Protein AF-A0A1F3E6B0-F1 (afdb_monomer_lite)

Structure (mmCIF, N/CA/C/O backbone):
data_AF-A0A1F3E6B0-F1
#
_entry.id   AF-A0A1F3E6B0-F1
#
loop_
_atom_site.group_PDB
_atom_site.id
_atom_site.type_symbol
_atom_site.label_atom_id
_atom_site.label_alt_id
_atom_site.label_comp_id
_atom_site.label_asym_id
_atom_site.label_entity_id
_atom_site.label_seq_id
_atom_site.pdbx_PDB_ins_code
_atom_site.Cartn_x
_atom_site.Cartn_y
_atom_site.Cartn_z
_atom_site.occupancy
_atom_site.B_iso_or_equiv
_atom_site.auth_seq_id
_atom_site.auth_comp_id
_atom_site.auth_asym_id
_atom_site.auth_atom_id
_atom_site.pdbx_PDB_model_num
ATOM 1 N N . MET A 1 1 ? 2.029 -9.857 -11.560 1.00 75.88 1 MET A N 1
ATOM 2 C CA . MET A 1 1 ? 2.396 -8.815 -10.579 1.00 75.88 1 MET A CA 1
ATOM 3 C C . MET A 1 1 ? 2.034 -7.486 -11.209 1.00 75.88 1 MET A C 1
ATOM 5 O O . MET A 1 1 ? 2.328 -7.369 -12.393 1.00 75.88 1 MET A O 1
ATOM 9 N N . PRO A 1 2 ? 1.364 -6.561 -10.502 1.00 86.12 2 PRO A N 1
ATOM 10 C CA . PRO A 1 2 ? 0.940 -5.312 -11.115 1.00 86.12 2 PRO A CA 1
ATOM 11 C C . PRO A 1 2 ? 2.119 -4.541 -11.714 1.00 86.12 2 PRO A C 1
ATOM 13 O O . PRO A 1 2 ? 3.220 -4.577 -11.165 1.00 86.12 2 PRO A O 1
ATOM 16 N N . THR A 1 3 ? 1.930 -3.857 -12.829 1.00 89.69 3 THR A N 1
ATOM 17 C CA . THR A 1 3 ? 2.936 -2.926 -13.349 1.00 89.69 3 THR A CA 1
ATOM 18 C C . THR A 1 3 ? 2.894 -1.616 -12.567 1.00 89.69 3 THR A C 1
ATOM 20 O O . THR A 1 3 ? 1.930 -1.315 -11.857 1.00 89.69 3 THR A O 1
ATOM 23 N N . LYS A 1 4 ? 3.941 -0.802 -12.692 1.00 90.50 4 LYS A N 1
ATOM 24 C CA . LYS A 1 4 ? 3.940 0.560 -12.159 1.00 90.50 4 LYS A CA 1
ATOM 25 C C . LYS A 1 4 ? 2.760 1.366 -12.718 1.00 90.50 4 LYS A C 1
ATOM 27 O O . LYS A 1 4 ? 2.143 2.101 -11.956 1.00 90.50 4 LYS A O 1
ATOM 32 N N . ASP A 1 5 ? 2.415 1.200 -13.994 1.00 92.62 5 ASP A N 1
ATOM 33 C CA . ASP A 1 5 ? 1.271 1.895 -14.595 1.00 92.62 5 ASP A CA 1
ATOM 34 C C . ASP A 1 5 ? -0.071 1.432 -13.995 1.00 92.62 5 ASP A C 1
ATOM 36 O O . ASP A 1 5 ? -0.940 2.258 -13.726 1.00 92.62 5 ASP A O 1
ATOM 40 N N . GLU A 1 6 ? -0.235 0.136 -13.702 1.00 92.81 6 GLU A N 1
ATOM 41 C CA . GLU A 1 6 ? -1.421 -0.379 -12.997 1.00 92.81 6 GLU A CA 1
ATOM 42 C C . GLU A 1 6 ? -1.513 0.157 -11.558 1.00 92.81 6 GLU A C 1
ATOM 44 O O . GLU A 1 6 ? -2.603 0.493 -11.085 1.00 92.81 6 GLU A O 1
ATOM 49 N N . TRP A 1 7 ? -0.377 0.289 -10.863 1.00 93.19 7 TRP A N 1
ATOM 50 C CA . TRP A 1 7 ? -0.330 0.925 -9.545 1.00 93.19 7 TRP A CA 1
ATOM 51 C C . TRP A 1 7 ? -0.653 2.416 -9.605 1.00 93.19 7 TRP A C 1
ATOM 53 O O . TRP A 1 7 ? -1.442 2.900 -8.793 1.00 93.19 7 TRP A O 1
ATOM 63 N N . ASP A 1 8 ? -0.078 3.146 -10.558 1.00 94.69 8 ASP A N 1
ATOM 64 C CA . ASP A 1 8 ? -0.341 4.572 -10.742 1.00 94.69 8 ASP A CA 1
ATOM 65 C C . ASP A 1 8 ? -1.822 4.817 -11.068 1.00 94.69 8 ASP A C 1
ATOM 67 O O . ASP A 1 8 ? -2.431 5.739 -10.520 1.00 94.69 8 ASP A O 1
ATOM 71 N N . GLU A 1 9 ? -2.432 3.951 -11.880 1.00 96.06 9 GLU A N 1
ATOM 72 C CA . GLU A 1 9 ? -3.861 3.999 -12.178 1.00 96.06 9 GLU A CA 1
ATOM 73 C C . GLU A 1 9 ? -4.718 3.729 -10.935 1.00 96.06 9 GLU A C 1
ATOM 75 O O . GLU A 1 9 ? -5.642 4.493 -10.643 1.00 96.06 9 GLU A O 1
ATOM 80 N N . LEU A 1 10 ? -4.387 2.707 -10.139 1.00 95.19 10 LEU A N 1
ATOM 81 C CA . LEU A 1 10 ? -5.077 2.437 -8.875 1.00 95.19 10 LEU A CA 1
ATOM 82 C C . LEU A 1 10 ? -4.985 3.633 -7.913 1.00 95.19 10 LEU A C 1
ATOM 84 O O . LEU A 1 10 ? -5.984 4.036 -7.315 1.00 95.19 10 LEU A O 1
ATOM 88 N N . ILE A 1 11 ? -3.797 4.230 -7.784 1.00 96.25 11 ILE A N 1
ATOM 89 C CA . ILE A 1 11 ? -3.558 5.419 -6.957 1.00 96.25 11 ILE A CA 1
ATOM 90 C C . ILE A 1 11 ? -4.392 6.600 -7.466 1.00 96.25 11 ILE A C 1
ATOM 92 O O . ILE A 1 11 ? -4.970 7.341 -6.664 1.00 96.25 11 ILE A O 1
ATOM 96 N N . ARG A 1 12 ? -4.486 6.777 -8.787 1.00 96.94 12 ARG A N 1
ATOM 97 C CA . ARG A 1 12 ? -5.298 7.824 -9.416 1.00 96.94 12 ARG A CA 1
ATOM 98 C C . ARG A 1 12 ? -6.785 7.620 -9.131 1.00 96.94 12 ARG A C 1
ATOM 100 O O . ARG A 1 12 ? -7.443 8.567 -8.702 1.00 96.94 12 ARG A O 1
ATOM 107 N N . ILE A 1 13 ? -7.298 6.398 -9.289 1.00 96.50 13 ILE A N 1
ATOM 108 C CA . ILE A 1 13 ? -8.682 6.026 -8.944 1.00 96.50 13 ILE A CA 1
ATOM 109 C C . ILE A 1 13 ? -8.955 6.279 -7.453 1.00 96.50 13 ILE A C 1
ATOM 111 O O . ILE A 1 13 ? -10.014 6.787 -7.083 1.00 96.50 13 ILE A O 1
ATOM 115 N N . ALA A 1 14 ? -7.974 6.016 -6.588 1.00 96.62 14 ALA A N 1
ATOM 116 C CA . ALA A 1 14 ? -8.062 6.295 -5.159 1.00 96.62 14 ALA A CA 1
ATOM 117 C C . ALA A 1 14 ? -8.007 7.803 -4.814 1.00 96.62 14 ALA A C 1
ATOM 119 O O . ALA A 1 14 ? -8.247 8.191 -3.668 1.00 96.62 14 ALA A O 1
ATOM 120 N N . GLY A 1 15 ? -7.781 8.692 -5.783 1.00 97.19 15 GLY A N 1
ATOM 121 C CA . GLY A 1 15 ? -7.760 10.145 -5.581 1.00 97.19 15 GLY A CA 1
ATOM 122 C C . GLY A 1 15 ? -6.375 10.727 -5.298 1.00 97.19 15 GLY A C 1
ATOM 123 O O . GLY A 1 15 ? -6.281 11.827 -4.759 1.00 97.19 15 GLY A O 1
ATOM 124 N N . GLY A 1 16 ? -5.310 10.012 -5.666 1.00 97.81 16 GLY A N 1
ATOM 125 C CA . GLY A 1 16 ? -3.927 10.470 -5.565 1.00 97.81 16 GLY A CA 1
ATOM 126 C C . GLY A 1 16 ? -3.214 10.018 -4.290 1.00 97.81 16 GLY A C 1
ATOM 127 O O . GLY A 1 16 ? -3.834 9.632 -3.298 1.00 97.81 16 GLY A O 1
ATOM 128 N N . LYS A 1 17 ? -1.874 10.073 -4.319 1.00 97.62 17 LYS A N 1
ATOM 129 C CA . LYS A 1 17 ? -1.003 9.475 -3.289 1.00 97.62 17 LYS A CA 1
ATOM 130 C C . LYS A 1 17 ? -1.368 9.892 -1.864 1.00 97.62 17 LYS A C 1
ATOM 132 O O . LYS A 1 17 ? -1.459 9.018 -1.013 1.00 97.62 17 LYS A O 1
ATOM 137 N N . SER A 1 18 ? -1.664 11.175 -1.630 1.00 98.12 18 SER A N 1
ATOM 138 C CA . SER A 1 18 ? -1.921 11.746 -0.295 1.00 98.12 18 SER A CA 1
ATOM 139 C C . SER A 1 18 ? -3.098 11.125 0.464 1.00 98.12 18 SER A C 1
ATOM 141 O O . SER A 1 18 ? -3.134 11.205 1.692 1.00 98.12 18 SER A O 1
ATOM 143 N N . VAL A 1 19 ? -4.051 10.509 -0.241 1.00 98.12 19 VAL A N 1
ATOM 144 C CA . VAL A 1 19 ? -5.255 9.896 0.348 1.00 98.12 19 VAL A CA 1
ATOM 145 C C . VAL A 1 19 ? -5.418 8.420 -0.003 1.00 98.12 19 VAL A C 1
ATOM 147 O O . VAL A 1 19 ? -6.184 7.711 0.655 1.00 98.12 19 VAL A O 1
ATOM 150 N N . ALA A 1 20 ? -4.716 7.947 -1.035 1.00 97.88 20 ALA A N 1
ATOM 151 C CA . ALA A 1 20 ? -4.888 6.607 -1.573 1.00 97.88 20 ALA A CA 1
ATOM 152 C C . ALA A 1 20 ? -4.603 5.509 -0.539 1.00 97.88 20 ALA A C 1
ATOM 154 O O . ALA A 1 20 ? -5.321 4.514 -0.496 1.00 97.88 20 ALA A O 1
ATOM 155 N N . GLY A 1 21 ? -3.630 5.708 0.352 1.00 97.31 21 GLY A N 1
ATOM 156 C CA . GLY A 1 21 ? -3.275 4.729 1.381 1.00 97.31 21 GLY A CA 1
ATOM 157 C C . GLY A 1 21 ? -4.442 4.472 2.329 1.00 97.31 21 GLY A C 1
ATOM 158 O O . GLY A 1 21 ? -4.759 3.328 2.629 1.00 97.31 21 GLY A O 1
ATOM 159 N N . GLY A 1 22 ? -5.157 5.523 2.729 1.00 97.94 22 GLY A N 1
ATOM 160 C CA . GLY A 1 22 ? -6.390 5.394 3.507 1.00 97.94 22 GLY A CA 1
ATOM 161 C C . GLY A 1 22 ? -7.504 4.662 2.747 1.00 97.94 22 GLY A C 1
ATOM 162 O O . GLY A 1 22 ? -8.161 3.768 3.279 1.00 97.94 22 GLY A O 1
ATOM 163 N N . LYS A 1 23 ? -7.702 4.983 1.466 1.00 98.00 23 LYS A N 1
ATOM 164 C CA . LYS A 1 23 ? -8.771 4.362 0.667 1.00 98.00 23 LYS A CA 1
ATOM 165 C C . LYS A 1 23 ? -8.534 2.899 0.319 1.00 98.00 23 LYS A C 1
ATOM 167 O O . LYS A 1 23 ? -9.506 2.176 0.124 1.00 98.00 23 LYS A O 1
ATOM 172 N N . LEU A 1 24 ? -7.278 2.468 0.258 1.00 96.94 24 LEU A N 1
ATOM 173 C CA . LEU A 1 24 ? -6.920 1.075 0.006 1.00 96.94 24 LEU A CA 1
ATOM 174 C C . LEU A 1 24 ? -7.003 0.204 1.263 1.00 96.94 24 LEU A C 1
ATOM 176 O O . LEU A 1 24 ? -7.288 -0.984 1.141 1.00 96.94 24 LEU A O 1
ATOM 180 N N . LYS A 1 25 ? -6.731 0.761 2.450 1.00 97.38 25 LYS A N 1
ATOM 181 C CA . LYS A 1 25 ? -6.621 -0.004 3.703 1.00 97.38 25 LYS A CA 1
ATOM 182 C C . LYS A 1 25 ? -7.905 -0.710 4.109 1.00 97.38 25 LYS A C 1
ATOM 184 O O . LYS A 1 25 ? -8.988 -0.137 4.021 1.00 97.38 25 LYS A O 1
ATOM 189 N N . GLU A 1 26 ? -7.739 -1.921 4.639 1.00 97.19 26 GLU A N 1
ATOM 190 C CA . GLU A 1 26 ? -8.708 -2.590 5.502 1.00 97.19 26 GLU A CA 1
ATOM 191 C C . GLU A 1 26 ? -9.166 -1.625 6.605 1.00 97.19 26 GLU A C 1
ATOM 193 O O . GLU A 1 26 ? -8.362 -0.930 7.233 1.00 97.19 26 GLU A O 1
ATOM 198 N N . THR A 1 27 ? -10.476 -1.578 6.830 1.00 97.00 27 THR A N 1
ATOM 199 C CA . THR A 1 27 ? -11.094 -0.799 7.904 1.00 97.00 27 THR A CA 1
ATOM 200 C C . THR A 1 27 ? -10.948 -1.493 9.256 1.00 97.00 27 THR A C 1
ATOM 202 O O . THR A 1 27 ? -10.986 -2.717 9.336 1.00 97.00 27 THR A O 1
ATOM 205 N N . GLY A 1 28 ? -10.897 -0.719 10.341 1.00 97.19 28 GLY A N 1
ATOM 206 C CA . GLY A 1 28 ? -10.720 -1.261 11.692 1.00 97.19 28 GLY A CA 1
ATOM 207 C C . GLY A 1 28 ? -9.251 -1.531 12.018 1.00 97.19 28 GLY A C 1
ATOM 208 O O . GLY A 1 28 ? -8.363 -0.997 11.365 1.00 97.19 28 GLY A O 1
ATOM 209 N N . THR A 1 29 ? -8.977 -2.309 13.061 1.00 97.38 29 THR A N 1
ATOM 210 C CA . THR A 1 29 ? -7.608 -2.514 13.576 1.00 97.38 29 THR A CA 1
ATOM 211 C C . THR A 1 29 ? -7.267 -3.990 13.769 1.00 97.38 29 THR A C 1
ATOM 213 O O . THR A 1 29 ? -6.504 -4.342 14.663 1.00 97.38 29 THR A O 1
ATOM 216 N N . THR A 1 30 ? -7.862 -4.874 12.964 1.00 96.06 30 THR A N 1
ATOM 217 C CA . THR A 1 30 ? -7.564 -6.313 13.026 1.00 96.06 30 THR A CA 1
ATOM 218 C C . THR A 1 30 ? -6.148 -6.588 12.531 1.00 96.06 30 THR A C 1
ATOM 220 O O . THR A 1 30 ? -5.377 -7.232 13.236 1.00 96.06 30 THR A O 1
ATOM 223 N N . HIS A 1 31 ? -5.785 -6.050 11.361 1.00 96.00 31 HIS A N 1
ATOM 224 C CA . HIS A 1 31 ? -4.437 -6.188 10.796 1.00 96.00 31 HIS A CA 1
ATOM 225 C C . HIS A 1 31 ? -3.656 -4.874 10.748 1.00 96.00 31 HIS A C 1
ATOM 227 O O . HIS A 1 31 ? -2.552 -4.840 10.216 1.00 96.00 31 HIS A O 1
ATOM 233 N N . TRP A 1 32 ? -4.215 -3.791 11.283 1.00 97.81 32 TRP A N 1
ATOM 234 C CA . TRP A 1 32 ? -3.550 -2.498 11.415 1.00 97.81 32 TRP A CA 1
ATOM 235 C C . TRP A 1 32 ? -3.556 -2.063 12.869 1.00 97.81 32 TRP A C 1
ATOM 237 O O . TRP A 1 32 ? -4.566 -2.170 13.557 1.00 97.81 32 TRP A O 1
ATOM 247 N N . ASN A 1 33 ? -2.456 -1.484 13.321 1.00 98.44 33 ASN A N 1
ATOM 248 C CA . ASN A 1 33 ? -2.415 -0.817 14.607 1.00 98.44 33 ASN A CA 1
ATOM 249 C C . ASN A 1 33 ? -3.228 0.481 14.546 1.00 98.44 33 ASN A 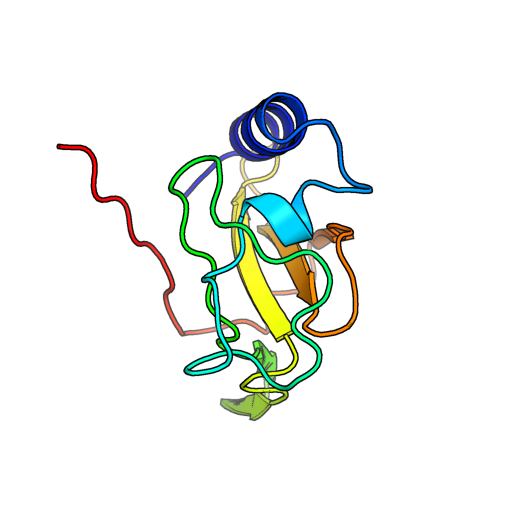C 1
ATOM 251 O O . ASN A 1 33 ? -3.307 1.151 13.510 1.00 98.44 33 ASN A O 1
ATOM 255 N N . ALA A 1 34 ? -3.783 0.880 15.690 1.00 97.56 34 ALA A N 1
ATOM 256 C CA . ALA A 1 34 ? -4.318 2.226 15.845 1.00 97.56 34 ALA A CA 1
ATOM 257 C C . ALA A 1 34 ? -3.203 3.263 15.575 1.00 97.56 34 ALA A C 1
ATOM 259 O O . ALA A 1 34 ? -2.066 3.047 16.001 1.00 97.56 34 ALA A O 1
ATOM 260 N N . PRO A 1 35 ? -3.491 4.374 14.872 1.00 97.75 35 PRO A N 1
ATOM 261 C CA . PRO A 1 35 ? -4.837 4.887 14.589 1.00 97.75 35 PRO A CA 1
ATOM 262 C C . PRO A 1 35 ? -5.503 4.360 13.305 1.00 97.75 35 PRO A C 1
ATOM 264 O O . PRO A 1 35 ? -6.651 4.709 13.059 1.00 97.75 35 PRO A O 1
ATOM 267 N N . ASN A 1 36 ? -4.811 3.570 12.478 1.00 98.06 36 ASN A N 1
ATOM 268 C CA . ASN A 1 36 ? -5.238 3.224 11.117 1.00 98.06 36 ASN A CA 1
ATOM 269 C C . ASN A 1 36 ? -5.755 4.443 10.307 1.00 98.06 36 ASN A C 1
ATOM 271 O O . ASN A 1 36 ? -6.857 4.448 9.752 1.00 98.06 36 ASN A O 1
ATOM 275 N N . THR A 1 37 ? -4.955 5.515 10.276 1.00 98.50 37 THR A N 1
ATOM 276 C CA . THR A 1 37 ? -5.333 6.841 9.765 1.00 98.50 37 THR A CA 1
ATOM 277 C C . THR A 1 37 ? -5.939 6.766 8.365 1.00 98.50 37 THR A C 1
ATOM 279 O O . THR A 1 37 ? -5.314 6.257 7.430 1.00 98.50 37 THR A O 1
ATOM 282 N N . GLY A 1 38 ? -7.150 7.316 8.232 1.00 97.75 38 GLY A N 1
ATOM 283 C CA . GLY A 1 38 ? -7.853 7.488 6.959 1.00 97.75 38 GLY A CA 1
ATOM 284 C C . GLY A 1 38 ? -8.370 6.205 6.310 1.00 97.75 38 GLY A C 1
ATOM 285 O O . GLY A 1 38 ? -8.789 6.262 5.154 1.00 97.75 38 GLY A O 1
ATOM 286 N N . ALA A 1 39 ? -8.333 5.064 7.006 1.00 98.12 39 ALA A N 1
ATOM 287 C CA . ALA A 1 39 ? -8.780 3.792 6.455 1.00 98.12 39 ALA A CA 1
ATOM 288 C C . ALA A 1 39 ? -10.278 3.789 6.129 1.00 98.12 39 ALA A C 1
ATOM 290 O O . ALA A 1 39 ? -11.115 4.009 7.003 1.00 98.12 39 ALA A O 1
ATOM 291 N N . THR A 1 40 ? -10.615 3.520 4.867 1.00 98.06 40 THR A N 1
ATOM 292 C CA . THR A 1 40 ? -12.015 3.457 4.403 1.00 98.06 40 THR A CA 1
ATOM 293 C C . THR A 1 40 ? -12.327 2.257 3.518 1.00 98.06 40 THR A C 1
ATOM 295 O O . THR A 1 40 ? -13.502 1.966 3.323 1.00 98.06 40 THR A O 1
ATOM 298 N N . ASN A 1 41 ? -11.317 1.582 2.958 1.00 96.06 41 ASN A N 1
ATOM 299 C CA . ASN A 1 41 ? -11.480 0.541 1.936 1.00 96.06 41 ASN A CA 1
ATOM 300 C C . ASN A 1 41 ? -12.463 0.910 0.801 1.00 96.06 41 ASN A C 1
ATOM 302 O O . ASN A 1 41 ? -13.158 0.057 0.249 1.00 96.06 41 ASN A O 1
ATOM 306 N N . SER A 1 42 ? -12.576 2.195 0.464 1.00 96.62 42 SER A N 1
ATOM 307 C CA . SER A 1 42 ? -13.668 2.719 -0.370 1.00 96.62 42 SER A CA 1
ATOM 308 C C . SER A 1 42 ? -13.616 2.272 -1.834 1.00 96.62 42 SER A C 1
ATOM 310 O O . SER A 1 42 ? -14.583 2.476 -2.563 1.00 96.62 42 SER A O 1
ATOM 312 N N . ILE A 1 43 ? -12.515 1.646 -2.259 1.00 91.69 43 ILE A N 1
ATOM 313 C CA . ILE A 1 43 ? -12.342 1.088 -3.609 1.00 91.69 43 ILE A CA 1
ATOM 314 C C . ILE A 1 43 ? -12.154 -0.439 -3.619 1.00 91.69 43 ILE A C 1
ATOM 316 O O . ILE A 1 43 ? -11.799 -1.007 -4.646 1.00 91.69 43 ILE A O 1
ATOM 320 N N . GLY A 1 44 ? -12.392 -1.112 -2.485 1.00 90.88 44 GLY A N 1
ATOM 321 C CA . GLY A 1 44 ? -12.483 -2.576 -2.398 1.00 90.88 44 GLY A CA 1
ATOM 322 C C . GLY A 1 44 ? -11.161 -3.354 -2.416 1.00 90.88 44 GLY A C 1
ATOM 323 O O . GLY A 1 44 ? -11.192 -4.581 -2.455 1.00 90.88 44 GLY A O 1
ATOM 324 N N . PHE A 1 45 ? -10.004 -2.686 -2.364 1.00 93.38 45 PHE A N 1
ATOM 325 C CA . PHE A 1 45 ? -8.692 -3.347 -2.421 1.00 93.38 45 PHE A CA 1
ATOM 326 C C . PHE A 1 45 ? -8.368 -4.173 -1.162 1.00 93.38 45 PHE A C 1
ATOM 328 O O . PHE A 1 45 ? -7.885 -5.296 -1.261 1.00 93.38 45 PHE A O 1
ATOM 335 N N . THR A 1 46 ? -8.695 -3.657 0.026 1.00 95.25 46 THR A N 1
ATOM 336 C CA . THR A 1 46 ? -8.464 -4.304 1.332 1.00 95.25 46 THR A CA 1
ATOM 337 C C . THR A 1 46 ? -6.982 -4.564 1.650 1.00 95.25 46 THR A C 1
ATOM 339 O O . THR A 1 46 ? -6.559 -5.692 1.892 1.00 95.25 46 THR A O 1
ATOM 342 N N . ALA A 1 47 ? -6.176 -3.501 1.678 1.00 94.38 47 ALA A N 1
ATOM 343 C CA . ALA A 1 47 ? -4.779 -3.552 2.104 1.00 94.38 47 ALA A CA 1
ATOM 344 C C . ALA A 1 47 ? -4.663 -3.836 3.617 1.00 94.38 47 ALA A C 1
ATOM 346 O O . ALA A 1 47 ? -5.219 -3.099 4.431 1.00 94.38 47 ALA A O 1
ATOM 347 N N . VAL A 1 48 ? -3.900 -4.859 3.999 1.00 95.31 48 VAL A N 1
ATOM 348 C CA . VAL A 1 48 ? -3.603 -5.259 5.385 1.00 95.31 48 VAL A CA 1
ATOM 349 C C . VAL A 1 48 ? -2.187 -4.851 5.819 1.00 95.31 48 VAL A C 1
ATOM 351 O O . VAL A 1 48 ? -1.279 -4.722 4.995 1.00 95.31 48 VAL A O 1
ATOM 354 N N . GLY A 1 49 ? -1.977 -4.652 7.121 1.00 92.38 49 GLY A N 1
ATOM 355 C CA . GLY A 1 49 ? -0.669 -4.316 7.689 1.00 92.38 49 GLY A CA 1
ATOM 356 C C . GLY A 1 49 ? 0.214 -5.548 7.852 1.00 92.38 49 GLY A C 1
ATOM 357 O O . GL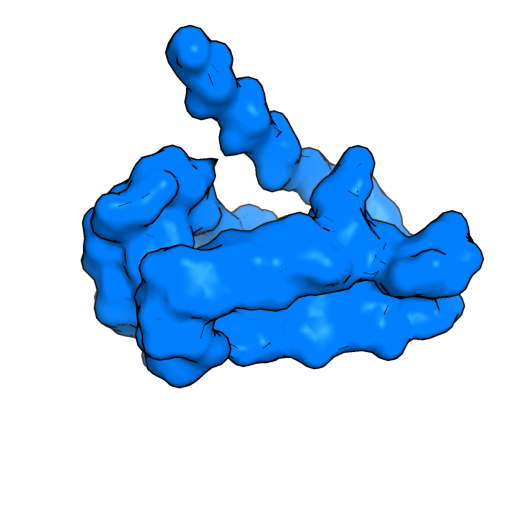Y A 1 49 ? 0.457 -5.997 8.969 1.00 92.38 49 GLY A O 1
ATOM 358 N N . SER A 1 50 ? 0.678 -6.121 6.742 1.00 87.62 50 SER A N 1
ATOM 359 C CA . SER A 1 50 ? 1.458 -7.369 6.721 1.00 87.62 50 SER A CA 1
ATOM 360 C C . SER A 1 50 ? 2.863 -7.263 7.324 1.00 87.62 50 SER A C 1
ATOM 362 O O . SER A 1 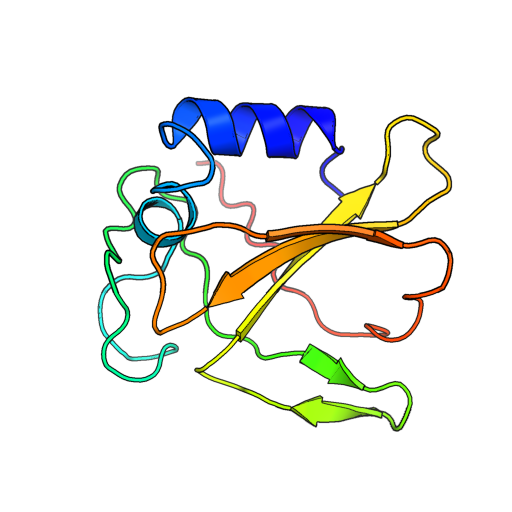50 ? 3.502 -8.286 7.552 1.00 87.62 50 SER A O 1
ATOM 364 N N . GLY A 1 51 ? 3.365 -6.052 7.553 1.00 88.38 51 GLY A N 1
ATOM 365 C CA . GLY A 1 51 ? 4.774 -5.808 7.823 1.00 88.38 51 GLY A CA 1
ATOM 366 C C . GLY A 1 51 ? 5.633 -5.948 6.567 1.00 88.38 51 GLY A C 1
ATOM 367 O O . GLY A 1 51 ? 5.126 -5.957 5.440 1.00 88.38 51 GLY A O 1
ATOM 368 N N . PHE A 1 52 ? 6.942 -6.052 6.767 1.00 80.69 52 PHE A N 1
ATOM 369 C CA . PHE A 1 52 ? 7.909 -6.386 5.723 1.00 80.69 52 PHE A CA 1
ATOM 370 C C . PHE A 1 52 ? 8.914 -7.414 6.234 1.00 80.69 52 PHE A C 1
ATOM 372 O O . PHE A 1 52 ? 9.227 -7.465 7.425 1.00 80.69 52 PHE A O 1
ATOM 379 N N . ARG A 1 53 ? 9.424 -8.239 5.322 1.00 79.56 53 ARG A N 1
ATOM 380 C CA . ARG A 1 53 ? 10.487 -9.193 5.621 1.00 79.56 53 ARG A CA 1
ATOM 381 C C . ARG A 1 53 ? 11.835 -8.554 5.308 1.00 79.56 53 ARG A C 1
ATOM 383 O O . ARG A 1 53 ? 11.996 -7.979 4.241 1.00 79.56 53 ARG A O 1
ATOM 390 N N . SER A 1 54 ? 12.747 -8.615 6.268 1.00 77.06 54 SER A N 1
ATOM 391 C CA . SER A 1 54 ? 14.139 -8.173 6.146 1.00 77.06 54 SER A CA 1
ATOM 392 C C . SER A 1 54 ? 14.977 -9.270 5.469 1.00 77.06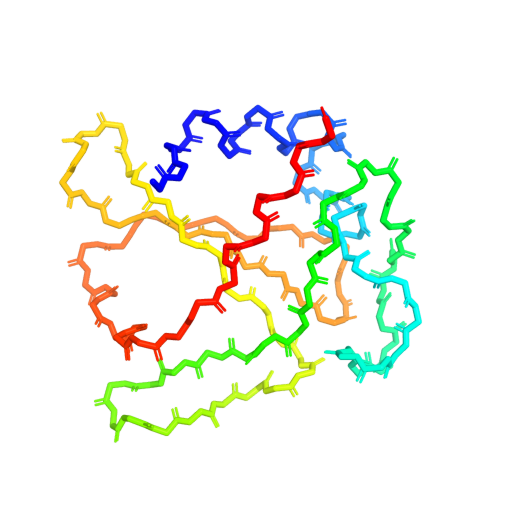 54 SER A C 1
ATOM 394 O O . SER A 1 54 ? 14.566 -10.439 5.488 1.00 77.06 54 SER A O 1
ATOM 396 N N . PRO A 1 55 ? 16.157 -8.964 4.890 1.00 74.81 55 PRO A N 1
ATOM 397 C CA . PRO A 1 55 ? 16.980 -9.997 4.255 1.00 74.81 55 PRO A CA 1
ATOM 398 C C . PRO A 1 55 ? 17.550 -11.036 5.238 1.00 74.81 55 PRO A C 1
ATOM 400 O O . PRO A 1 55 ? 17.974 -12.107 4.811 1.00 74.81 55 PRO A O 1
ATOM 403 N N . ASP A 1 56 ? 17.512 -10.771 6.547 1.00 83.50 56 ASP A N 1
ATOM 404 C CA . ASP A 1 56 ? 17.780 -11.767 7.600 1.00 83.50 56 ASP A CA 1
ATOM 405 C C . ASP A 1 56 ? 16.654 -12.816 7.759 1.00 83.50 56 ASP A C 1
ATOM 407 O O . ASP A 1 56 ? 16.787 -13.782 8.511 1.00 83.50 56 ASP A O 1
ATOM 411 N N . GLY A 1 57 ? 15.544 -12.646 7.036 1.00 79.50 57 GLY A N 1
ATOM 412 C CA . GLY A 1 57 ? 14.385 -13.525 7.051 1.00 79.50 57 GLY A CA 1
ATOM 413 C C . GLY A 1 57 ? 13.385 -13.255 8.178 1.00 79.50 57 GLY A C 1
ATOM 414 O O . GLY A 1 57 ? 12.390 -13.987 8.276 1.00 79.50 57 GLY A O 1
ATOM 415 N N . VAL A 1 58 ? 13.609 -12.230 9.000 1.00 85.44 58 VAL A N 1
ATOM 416 C CA . VAL A 1 58 ? 12.726 -11.822 10.095 1.00 85.44 58 VAL A CA 1
ATOM 417 C C . VAL A 1 58 ? 11.640 -10.877 9.574 1.00 85.44 58 VAL A C 1
ATOM 419 O O . VAL A 1 58 ? 11.863 -10.045 8.693 1.00 85.44 58 VAL A O 1
ATOM 422 N N . LEU A 1 59 ? 10.427 -11.042 10.105 1.00 83.44 59 LEU A N 1
ATOM 423 C CA . LEU A 1 59 ? 9.266 -10.217 9.786 1.00 83.44 59 LEU A CA 1
ATOM 424 C C . LEU A 1 59 ? 9.168 -9.046 10.775 1.00 83.44 59 LEU A C 1
ATOM 426 O O . LEU A 1 59 ? 9.086 -9.260 11.985 1.00 83.44 59 LEU A O 1
ATOM 430 N N . TYR A 1 60 ? 9.140 -7.824 10.250 1.00 85.88 60 TYR A N 1
ATOM 431 C CA . TYR A 1 60 ? 9.102 -6.577 11.011 1.00 85.88 60 TYR A CA 1
ATOM 432 C C . TYR A 1 60 ? 7.831 -5.776 10.727 1.00 85.88 60 TYR A C 1
ATOM 434 O O . TYR A 1 60 ? 7.194 -5.930 9.687 1.00 85.88 60 TYR A O 1
ATOM 442 N N .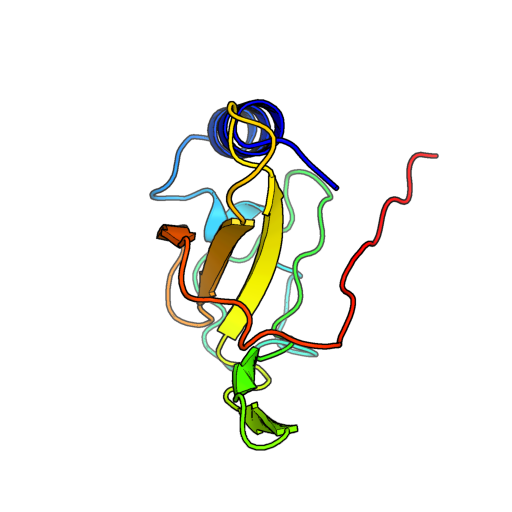 ASP A 1 61 ? 7.470 -4.897 11.665 1.00 91.06 61 ASP A N 1
ATOM 443 C CA . ASP A 1 61 ? 6.414 -3.888 11.509 1.00 91.06 61 ASP A CA 1
ATOM 444 C C . ASP A 1 61 ? 5.028 -4.409 11.096 1.00 91.06 61 ASP A C 1
ATOM 446 O O . ASP A 1 61 ? 4.226 -3.688 10.491 1.00 91.06 61 ASP A O 1
ATOM 450 N N . ILE A 1 62 ? 4.697 -5.636 11.508 1.00 92.88 62 ILE A N 1
ATOM 451 C CA . ILE A 1 62 ? 3.331 -6.170 11.428 1.00 92.88 62 ILE A CA 1
ATOM 452 C C . ILE A 1 62 ? 2.367 -5.183 12.104 1.00 92.88 62 ILE A C 1
ATOM 454 O O . ILE A 1 62 ? 2.634 -4.657 13.189 1.00 92.88 62 ILE A O 1
ATOM 458 N N . GLY A 1 63 ? 1.261 -4.882 11.428 1.00 95.25 63 GLY A N 1
ATOM 459 C CA . GLY A 1 63 ? 0.267 -3.904 11.857 1.00 95.25 63 GLY A CA 1
ATOM 460 C C . GLY A 1 63 ? 0.672 -2.442 11.661 1.00 95.25 63 GLY A C 1
ATOM 461 O O . GLY A 1 63 ? -0.187 -1.567 11.727 1.00 95.25 63 GLY A O 1
ATOM 462 N N . LYS A 1 64 ? 1.946 -2.133 11.403 1.00 95.81 64 LYS A N 1
ATOM 463 C CA . LYS A 1 64 ? 2.428 -0.754 11.192 1.00 95.81 64 LYS A CA 1
ATOM 464 C C . LYS A 1 64 ? 2.676 -0.440 9.723 1.00 95.81 64 LYS A C 1
ATOM 466 O O . LYS A 1 64 ? 2.538 0.713 9.312 1.00 95.81 64 LYS A O 1
ATOM 471 N N . HIS A 1 65 ? 3.015 -1.461 8.953 1.00 89.38 65 HIS A N 1
ATOM 472 C CA . HIS A 1 65 ? 3.452 -1.353 7.576 1.00 89.38 65 HIS A CA 1
ATOM 473 C C . HIS A 1 65 ? 2.737 -2.380 6.699 1.00 89.38 65 HIS A C 1
ATOM 475 O O . HIS A 1 65 ? 2.431 -3.476 7.156 1.00 89.38 65 HIS A O 1
ATOM 481 N N . GLY A 1 66 ? 2.485 -2.040 5.440 1.00 90.00 66 GLY A N 1
ATOM 482 C CA . GLY A 1 66 ? 2.067 -2.987 4.413 1.00 90.00 66 GLY A CA 1
ATOM 483 C C . GLY A 1 66 ? 2.849 -2.735 3.131 1.00 90.00 66 GLY A C 1
ATOM 484 O O . GLY A 1 66 ? 2.845 -1.607 2.634 1.00 90.00 66 GLY A O 1
ATOM 485 N N . SER A 1 67 ? 3.487 -3.785 2.613 1.00 87.38 67 SER A N 1
ATOM 486 C CA . SER A 1 67 ? 4.249 -3.766 1.360 1.00 87.38 67 SER A CA 1
ATOM 487 C C . SER A 1 67 ? 3.487 -4.480 0.253 1.00 87.38 67 SER A C 1
ATOM 489 O O . SER A 1 67 ? 3.087 -5.633 0.423 1.00 87.38 67 SER A O 1
ATOM 491 N N . TYR A 1 68 ? 3.353 -3.838 -0.907 1.00 86.31 68 TYR A N 1
ATOM 492 C CA . TYR A 1 68 ? 2.702 -4.428 -2.077 1.00 86.31 68 TYR A CA 1
ATOM 493 C C . TYR A 1 68 ? 3.592 -4.281 -3.305 1.00 86.31 68 TYR A C 1
ATOM 495 O O . TYR A 1 68 ? 4.039 -3.183 -3.629 1.00 86.31 68 TYR A O 1
ATOM 503 N N . TRP A 1 69 ? 3.839 -5.402 -3.978 1.00 82.44 69 TRP A N 1
ATOM 504 C CA . TRP A 1 69 ? 4.838 -5.511 -5.038 1.00 82.44 69 TRP A CA 1
ATOM 505 C C . TRP A 1 69 ? 4.238 -5.317 -6.424 1.00 82.44 69 TRP A C 1
ATOM 507 O O . TRP A 1 69 ? 3.071 -5.613 -6.690 1.00 82.44 69 TRP A O 1
ATOM 517 N N . GLY A 1 70 ? 5.081 -4.834 -7.316 1.00 84.56 70 GLY A N 1
ATOM 518 C CA . GLY A 1 70 ? 4.840 -4.523 -8.704 1.00 84.56 70 GLY A CA 1
ATOM 519 C C . GLY A 1 70 ? 6.111 -4.720 -9.537 1.00 84.56 70 GLY A C 1
ATOM 520 O O . GLY A 1 70 ? 7.183 -5.033 -9.023 1.00 84.56 70 GLY A O 1
ATOM 521 N N . THR A 1 71 ? 5.985 -4.518 -10.841 1.00 85.62 71 THR A N 1
ATOM 522 C CA . THR A 1 71 ? 7.105 -4.447 -11.790 1.00 85.62 71 THR A CA 1
ATOM 523 C C . THR A 1 71 ? 7.206 -3.034 -12.340 1.00 85.62 71 THR A C 1
ATOM 525 O O . THR A 1 71 ? 6.190 -2.431 -12.690 1.00 85.62 71 THR A O 1
ATOM 528 N N . ALA A 1 72 ? 8.414 -2.485 -12.425 1.00 84.62 72 ALA A N 1
ATOM 529 C CA . ALA A 1 72 ? 8.633 -1.229 -13.128 1.00 84.62 72 ALA A CA 1
ATOM 530 C C . ALA A 1 72 ? 8.365 -1.388 -14.638 1.00 84.62 72 ALA A C 1
ATOM 532 O O . ALA A 1 72 ? 8.296 -2.498 -15.165 1.00 84.62 72 ALA A O 1
ATOM 533 N N . ASN A 1 73 ? 8.251 -0.272 -15.361 1.00 84.75 73 ASN A N 1
ATOM 534 C CA . ASN A 1 73 ? 7.897 -0.286 -16.789 1.00 84.75 73 ASN A CA 1
ATOM 535 C C . ASN A 1 73 ? 8.979 -0.917 -17.686 1.00 84.75 73 ASN A C 1
ATOM 537 O O . ASN A 1 73 ? 8.684 -1.319 -18.806 1.00 84.75 73 ASN A O 1
ATOM 541 N N . ASN A 1 74 ? 10.218 -1.042 -17.198 1.00 79.12 74 ASN A N 1
ATOM 542 C CA . ASN A 1 74 ? 11.276 -1.799 -17.874 1.00 79.12 74 ASN A CA 1
ATOM 543 C C . ASN A 1 74 ? 11.162 -3.323 -17.668 1.00 79.12 74 ASN A C 1
ATOM 545 O O . ASN A 1 74 ? 11.994 -4.061 -18.186 1.00 79.12 74 ASN A O 1
ATOM 549 N N . ALA A 1 75 ? 10.157 -3.781 -16.912 1.00 75.88 75 ALA A N 1
ATOM 550 C CA . ALA A 1 75 ? 9.883 -5.175 -16.564 1.00 75.88 75 ALA A CA 1
ATOM 551 C C . ALA A 1 75 ? 11.041 -5.922 -15.872 1.00 75.88 75 ALA A C 1
ATOM 553 O O . ALA A 1 75 ? 10.991 -7.144 -15.742 1.00 75.88 75 ALA A O 1
ATOM 554 N N . GLN A 1 76 ? 12.071 -5.202 -15.425 1.00 77.00 76 GLN A N 1
ATOM 555 C CA . GLN A 1 76 ? 13.265 -5.761 -14.793 1.00 77.00 76 GLN A CA 1
ATOM 556 C C . GLN A 1 76 ? 13.348 -5.356 -13.327 1.00 77.00 76 GLN A C 1
ATOM 558 O O . GLN A 1 76 ? 13.654 -6.195 -12.482 1.00 77.00 76 GLN A O 1
ATOM 563 N N . ASP A 1 77 ? 13.019 -4.100 -13.022 1.00 81.50 77 ASP A N 1
ATOM 564 C CA . ASP A 1 77 ? 13.158 -3.594 -11.665 1.00 81.50 77 ASP A CA 1
ATOM 565 C C . ASP A 1 77 ? 11.902 -3.874 -10.825 1.00 81.50 77 ASP A C 1
ATOM 567 O O . ASP A 1 77 ? 10.769 -3.698 -11.305 1.00 81.50 77 ASP A O 1
ATOM 571 N N . PRO A 1 78 ? 12.074 -4.262 -9.550 1.00 82.12 78 PRO A N 1
ATOM 572 C CA . PRO A 1 78 ? 10.986 -4.278 -8.590 1.00 82.12 78 PRO A CA 1
ATOM 573 C C . PRO A 1 78 ? 10.381 -2.884 -8.432 1.00 82.12 78 PRO A C 1
ATOM 575 O O . PRO A 1 78 ? 11.082 -1.869 -8.376 1.00 82.12 78 PRO A O 1
ATOM 578 N N . TYR A 1 79 ? 9.060 -2.851 -8.306 1.00 85.56 79 TYR A N 1
ATOM 579 C CA . TYR A 1 79 ? 8.322 -1.664 -7.909 1.00 85.56 79 TYR A CA 1
ATOM 580 C C . TYR A 1 79 ? 7.495 -1.977 -6.670 1.00 85.56 79 TYR A C 1
ATOM 582 O O . TYR A 1 79 ? 6.881 -3.035 -6.598 1.00 85.56 79 TYR A O 1
ATOM 590 N N . CYS A 1 80 ? 7.431 -1.059 -5.718 1.00 85.75 80 CYS A N 1
ATOM 591 C CA . CYS A 1 80 ? 6.695 -1.255 -4.477 1.00 85.75 80 CYS A CA 1
ATOM 592 C C . CYS A 1 80 ? 5.810 -0.068 -4.178 1.00 85.75 80 CYS A C 1
ATOM 594 O O . CYS A 1 80 ? 6.176 1.081 -4.437 1.00 85.75 80 CYS A O 1
ATOM 596 N N . ILE A 1 81 ? 4.677 -0.353 -3.544 1.00 90.25 81 ILE A N 1
ATOM 597 C CA . ILE A 1 81 ? 3.941 0.646 -2.789 1.00 90.25 81 ILE A CA 1
ATOM 598 C C . ILE A 1 81 ? 3.935 0.276 -1.306 1.00 90.25 81 ILE A C 1
ATOM 600 O O . ILE A 1 81 ? 3.781 -0.893 -0.940 1.00 90.25 81 ILE A O 1
ATOM 604 N N . TYR A 1 82 ? 4.072 1.290 -0.458 1.00 91.81 82 TYR A N 1
ATOM 605 C CA . TYR A 1 82 ? 4.042 1.155 0.991 1.00 91.81 82 TYR A CA 1
ATOM 606 C C . TYR A 1 82 ? 2.902 1.964 1.581 1.00 91.81 82 TYR A C 1
ATOM 608 O O . TYR A 1 82 ? 2.650 3.115 1.200 1.00 91.81 82 TYR A O 1
ATOM 616 N N . ILE A 1 83 ? 2.237 1.346 2.549 1.00 94.69 83 ILE A N 1
ATOM 617 C CA . ILE A 1 83 ? 1.130 1.932 3.291 1.00 94.69 83 ILE A CA 1
ATOM 618 C C . ILE A 1 83 ? 1.432 1.819 4.783 1.00 94.69 83 ILE A C 1
ATOM 620 O O . ILE A 1 83 ? 1.851 0.767 5.264 1.00 94.69 83 ILE A O 1
ATOM 624 N N . TYR A 1 84 ? 1.182 2.899 5.523 1.00 96.62 84 TYR A N 1
ATOM 625 C CA . TYR A 1 84 ? 1.472 2.976 6.953 1.00 96.62 84 TYR A CA 1
ATOM 626 C C . TYR A 1 84 ? 0.201 3.151 7.781 1.00 96.62 84 TYR A C 1
ATOM 628 O O . TYR A 1 84 ? -0.754 3.828 7.384 1.00 96.62 84 TYR A O 1
ATOM 636 N N . TYR A 1 85 ? 0.207 2.574 8.978 1.00 98.06 85 TYR A N 1
ATOM 637 C CA . TYR A 1 85 ? -0.918 2.639 9.913 1.00 98.06 85 TYR A CA 1
ATOM 638 C C . TYR A 1 85 ? -1.266 4.073 10.345 1.00 98.06 85 TYR A C 1
ATOM 640 O O . TYR A 1 85 ? -2.425 4.382 10.590 1.00 98.06 85 TYR A O 1
ATOM 648 N N . ASN A 1 86 ? -0.287 4.975 10.411 1.00 98.25 86 ASN A N 1
ATOM 649 C CA . ASN A 1 86 ? -0.456 6.346 10.895 1.00 98.25 86 ASN A CA 1
ATOM 650 C C . ASN A 1 86 ? -0.631 7.387 9.775 1.00 98.25 86 ASN A C 1
ATOM 652 O O . ASN A 1 86 ? -0.714 8.578 10.071 1.00 98.25 86 ASN A O 1
ATOM 656 N N . SER A 1 87 ? -0.718 6.968 8.509 1.00 98.06 87 SER A N 1
ATOM 657 C CA . SER A 1 87 ? -0.805 7.870 7.357 1.00 98.06 87 SER A CA 1
ATOM 658 C C . SER A 1 87 ? -1.871 7.433 6.355 1.00 98.06 87 SER A C 1
ATOM 660 O O . SER A 1 87 ? -2.117 6.243 6.166 1.00 98.06 87 SER A O 1
ATOM 662 N N . SER A 1 88 ? -2.484 8.402 5.678 1.00 97.88 88 SER A N 1
ATOM 663 C CA . SER A 1 88 ? -3.348 8.159 4.514 1.00 97.88 88 SER A CA 1
ATOM 664 C C . SER A 1 88 ? -2.571 8.146 3.193 1.00 97.88 88 SER A C 1
ATOM 666 O O . SER A 1 88 ? -3.160 7.855 2.155 1.00 97.88 88 SER A O 1
ATOM 668 N N . ASN A 1 89 ? -1.276 8.478 3.220 1.00 97.69 89 ASN A N 1
ATOM 669 C CA . ASN A 1 89 ? -0.431 8.575 2.034 1.00 97.69 89 ASN A CA 1
ATOM 670 C C . ASN A 1 89 ? 0.047 7.194 1.546 1.00 97.69 89 ASN A C 1
ATOM 672 O O . ASN A 1 89 ? 0.125 6.245 2.329 1.00 97.69 89 ASN A O 1
ATOM 676 N N . ILE A 1 90 ? 0.437 7.119 0.274 1.00 95.25 90 ILE A N 1
ATOM 677 C CA . ILE A 1 90 ? 1.209 6.014 -0.308 1.00 95.25 90 ILE A CA 1
ATOM 678 C C . ILE A 1 90 ? 2.620 6.486 -0.628 1.00 95.25 90 ILE A C 1
ATOM 680 O O . ILE A 1 90 ? 2.812 7.528 -1.261 1.00 95.25 90 ILE A O 1
ATOM 684 N N . ILE A 1 91 ? 3.601 5.672 -0.249 1.00 93.06 91 ILE A N 1
ATOM 685 C CA . ILE A 1 91 ? 4.976 5.792 -0.735 1.00 93.06 91 ILE A CA 1
ATOM 686 C C . ILE A 1 91 ? 5.156 4.795 -1.877 1.00 93.06 91 ILE A C 1
ATOM 688 O O . ILE A 1 91 ? 4.631 3.690 -1.817 1.00 93.06 91 ILE A O 1
ATOM 692 N N . THR A 1 92 ? 5.863 5.198 -2.928 1.00 90.38 92 THR A N 1
ATOM 693 C CA . THR A 1 92 ? 6.145 4.356 -4.095 1.00 90.38 92 THR A CA 1
ATOM 694 C C . THR A 1 92 ? 7.643 4.315 -4.337 1.00 90.38 92 THR A C 1
ATOM 696 O O . THR A 1 92 ? 8.265 5.379 -4.315 1.00 90.38 92 THR A O 1
ATOM 699 N N . GLU A 1 93 ? 8.200 3.154 -4.653 1.00 84.62 93 GLU A N 1
ATOM 700 C CA . GLU A 1 93 ? 9.637 2.980 -4.869 1.00 84.62 93 GLU A CA 1
ATOM 701 C C . GLU A 1 93 ? 9.905 2.080 -6.081 1.00 84.62 93 GLU A C 1
ATOM 703 O O . GLU A 1 93 ? 9.222 1.078 -6.272 1.00 84.62 93 GLU A O 1
ATOM 708 N N . VAL A 1 94 ? 10.895 2.444 -6.902 1.00 82.38 94 VAL A N 1
ATOM 709 C CA . VAL A 1 94 ? 11.553 1.529 -7.848 1.00 82.38 94 VAL A CA 1
ATOM 710 C C . VAL A 1 94 ? 12.893 1.199 -7.205 1.00 82.38 94 VAL A C 1
ATOM 712 O O . VAL A 1 94 ? 13.709 2.109 -7.055 1.00 82.38 94 VAL A O 1
ATOM 715 N N . SER A 1 95 ? 13.115 -0.047 -6.793 1.00 64.69 95 SER A N 1
ATOM 716 C CA . SER A 1 95 ? 14.360 -0.413 -6.115 1.00 64.69 95 SER A CA 1
ATOM 717 C C . SER A 1 95 ? 15.059 -1.554 -6.838 1.00 64.69 95 SER A C 1
ATOM 719 O O . SER A 1 95 ? 14.579 -2.680 -6.765 1.00 64.69 95 SER A O 1
ATOM 721 N N . PRO A 1 96 ? 16.216 -1.321 -7.484 1.00 54.03 96 PRO A N 1
ATOM 722 C CA . PRO A 1 96 ? 17.018 -2.403 -8.054 1.00 54.03 96 PRO A CA 1
ATOM 723 C C . PRO A 1 96 ? 17.696 -3.271 -6.974 1.00 54.03 96 PRO A C 1
ATOM 725 O O . PRO A 1 96 ? 18.229 -4.331 -7.287 1.00 54.03 96 PRO A O 1
ATOM 728 N N . ILE A 1 97 ? 17.708 -2.817 -5.711 1.00 47.97 97 ILE A N 1
ATOM 729 C CA . ILE A 1 97 ? 18.421 -3.444 -4.583 1.00 47.97 97 ILE A CA 1
ATOM 730 C C . ILE A 1 97 ? 17.460 -4.122 -3.600 1.00 47.97 97 ILE A C 1
ATOM 732 O O . ILE A 1 97 ? 17.889 -4.993 -2.842 1.00 47.97 97 ILE A O 1
ATOM 736 N N . ASP A 1 98 ? 16.166 -3.793 -3.619 1.00 52.72 98 ASP A N 1
ATOM 737 C CA . ASP A 1 98 ? 15.196 -4.412 -2.718 1.00 52.72 98 ASP A CA 1
ATOM 738 C C . ASP A 1 98 ? 14.730 -5.789 -3.227 1.00 52.72 98 ASP A C 1
ATOM 740 O O . ASP A 1 98 ? 13.573 -6.033 -3.558 1.00 52.72 98 ASP A O 1
ATOM 744 N N . ILE A 1 99 ? 15.688 -6.716 -3.270 1.00 49.91 99 ILE A N 1
ATOM 745 C CA . ILE A 1 99 ? 15.468 -8.169 -3.253 1.00 49.91 99 ILE A CA 1
ATOM 746 C C . ILE A 1 99 ? 15.113 -8.668 -1.839 1.00 49.91 99 ILE A C 1
ATOM 748 O O . ILE A 1 99 ? 14.946 -9.870 -1.625 1.00 49.91 99 ILE A O 1
ATOM 752 N N . THR A 1 100 ? 15.044 -7.771 -0.847 1.00 43.62 100 THR A N 1
ATOM 753 C CA . THR A 1 100 ? 15.026 -8.146 0.571 1.00 43.62 100 THR A CA 1
ATOM 754 C C . THR A 1 100 ? 13.649 -8.505 1.105 1.00 43.62 100 THR A C 1
ATOM 756 O O . THR A 1 100 ? 13.531 -9.245 2.075 1.00 43.62 100 THR A O 1
ATOM 759 N N . SER A 1 101 ? 12.607 -8.148 0.368 1.00 50.00 101 SER A N 1
ATOM 760 C CA . SER A 1 101 ? 11.240 -8.629 0.556 1.00 50.00 101 SER A CA 1
ATOM 761 C C . SER A 1 101 ? 10.997 -10.077 0.153 1.00 50.00 101 SER A C 1
ATOM 763 O O . SER A 1 101 ? 9.841 -10.502 0.056 1.00 50.00 101 SER A O 1
ATOM 765 N N . GLY A 1 102 ? 12.075 -10.831 -0.078 1.00 42.09 102 GLY A N 1
ATOM 766 C CA . GLY A 1 102 ? 12.062 -12.264 -0.284 1.00 42.09 102 GLY A CA 1
ATOM 767 C C . GLY A 1 102 ? 11.082 -12.952 0.664 1.00 42.09 102 GLY A C 1
ATOM 768 O O . GLY A 1 102 ? 11.422 -13.304 1.793 1.00 42.09 102 GLY A O 1
ATOM 769 N N . ILE A 1 103 ? 9.901 -13.240 0.110 1.00 47.38 103 ILE A N 1
ATOM 770 C CA . ILE A 1 103 ? 8.853 -14.129 0.611 1.00 47.38 103 ILE A CA 1
ATOM 771 C C . ILE A 1 103 ? 7.924 -13.500 1.676 1.00 47.38 103 ILE A C 1
ATOM 773 O O . ILE A 1 103 ? 8.167 -13.629 2.871 1.00 47.38 103 ILE A O 1
ATOM 777 N N . ALA A 1 104 ? 6.798 -12.914 1.243 1.00 38.50 104 ALA A N 1
ATOM 778 C CA . ALA A 1 104 ? 5.438 -13.318 1.656 1.00 38.50 104 ALA A CA 1
ATOM 779 C C . ALA A 1 104 ? 4.353 -12.461 0.972 1.00 38.50 104 ALA A C 1
ATOM 781 O O . ALA A 1 104 ? 4.442 -11.241 0.874 1.00 38.50 104 ALA A O 1
ATOM 782 N N . PHE A 1 105 ? 3.328 -13.148 0.477 1.00 51.84 105 PHE A N 1
ATOM 783 C CA . PHE A 1 105 ? 2.292 -12.660 -0.425 1.00 51.84 105 PHE A CA 1
ATOM 784 C C . PHE A 1 105 ? 1.210 -11.827 0.275 1.00 51.84 105 PHE A C 1
ATOM 786 O O . PHE A 1 105 ? 0.654 -12.249 1.283 1.00 51.84 105 PHE A O 1
ATOM 793 N N . ALA A 1 106 ? 0.783 -10.746 -0.379 1.00 41.62 106 ALA A N 1
ATOM 794 C CA . ALA A 1 106 ? -0.581 -10.231 -0.276 1.00 41.62 106 ALA A CA 1
ATOM 795 C C . ALA A 1 106 ? -1.134 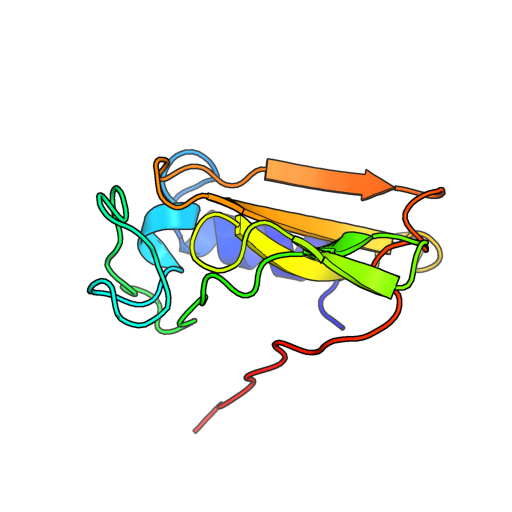-9.976 -1.688 1.00 41.62 106 ALA A C 1
ATOM 797 O O . ALA A 1 106 ? -1.438 -8.851 -2.073 1.00 41.62 106 ALA A O 1
ATOM 798 N N . VAL A 1 107 ? -1.231 -11.033 -2.502 1.00 39.81 107 VAL A N 1
ATOM 799 C CA . VAL A 1 107 ? -2.045 -10.987 -3.723 1.00 39.81 107 VAL A CA 1
ATOM 800 C C . VAL A 1 107 ? -3.441 -11.455 -3.338 1.00 39.81 107 VAL A C 1
ATOM 802 O O . VAL A 1 107 ? -3.711 -12.652 -3.319 1.00 39.81 107 VAL A O 1
ATOM 805 N N . ARG A 1 108 ? -4.339 -10.521 -3.020 1.00 43.12 108 ARG A N 1
ATOM 806 C CA . ARG A 1 108 ? -5.776 -10.809 -3.022 1.00 43.12 108 ARG A CA 1
ATOM 807 C C . ARG A 1 108 ? -6.393 -10.179 -4.262 1.00 43.12 108 ARG A C 1
ATOM 809 O O . ARG A 1 108 ? -7.053 -9.153 -4.192 1.00 43.12 108 ARG A O 1
ATOM 816 N N . TYR A 1 109 ? -6.176 -10.812 -5.412 1.00 38.16 109 TYR A N 1
ATOM 817 C CA . TYR A 1 109 ? -7.121 -10.653 -6.512 1.00 38.16 109 TYR A CA 1
ATOM 818 C C . TYR A 1 109 ? -8.364 -11.465 -6.129 1.00 38.16 109 TYR A C 1
ATOM 820 O O . TYR A 1 109 ? -8.347 -12.690 -6.193 1.00 38.16 109 TYR A O 1
ATOM 828 N N . VAL A 1 110 ? -9.429 -10.797 -5.688 1.00 35.03 110 VAL A N 1
ATOM 829 C CA . VAL A 1 110 ? -10.785 -11.353 -5.785 1.00 35.03 110 VAL A CA 1
ATOM 830 C C . VAL A 1 110 ? -11.544 -10.418 -6.707 1.00 35.03 110 VAL A C 1
ATOM 832 O O . VAL A 1 110 ? -12.066 -9.390 -6.289 1.00 35.03 110 VAL A O 1
ATOM 835 N N . LYS A 1 111 ? -11.526 -10.754 -7.995 1.00 31.16 111 LYS A N 1
ATOM 836 C CA . LYS A 1 111 ? -12.477 -10.213 -8.956 1.00 31.16 111 LYS A CA 1
ATOM 837 C C . LYS A 1 111 ? -13.658 -11.185 -8.947 1.00 31.16 111 LYS A C 1
ATOM 839 O O . LYS A 1 111 ? -13.439 -12.363 -9.221 1.00 31.16 111 LYS A O 1
ATOM 844 N N . ASN A 1 112 ? -14.838 -10.714 -8.540 1.00 37.56 112 ASN A N 1
ATOM 845 C CA . ASN A 1 112 ? -16.091 -11.444 -8.762 1.00 37.56 112 ASN A CA 1
ATOM 846 C C . ASN A 1 112 ? -16.369 -11.548 -10.264 1.00 37.56 112 ASN A C 1
ATOM 848 O O . ASN A 1 112 ? -16.057 -10.562 -10.977 1.00 37.56 112 ASN A O 1
#

Foldseek 3Di:
DAEPVNVVVQCVVCVHQQQNLQCQADPDQPFADPPQPNHDVVPVNHFGQQAAAFLVRDGDRGNAKTKDWHAYPVNQWIKIWMHGSHGSGIDIDGDNPPPGSPDDDDPPPDDD

Radius of gyration: 13.29 Å; chains: 1; bounding box: 34×26×34 Å

Secondary structure (DSSP, 8-state):
--BHHHHHHHHHHTTSHHHHHHHHBPSSSSSS-TT-TT---TTS--B---BEE-TTS-EE-TTTEEEEEEE-TTSSSEEEEEEETT-S-EEEEE-SS--TT-S---------

Sequence (112 aa):
MPTKDEWDELIRIAGGKSVAGGKLKETGTTHWNAPNTGATNSIGFTAVGSGFRSPDGVLYDIGKHGSYWGTANNAQDPYCIYIYYNSSNIITEVSPIDITSGIAFAVRYVKN

pLDDT: mean 84.08, std 18.46, range [31.16, 98.5]